Protein AF-A0AA35RQB8-F1 (afdb_monomer_lite)

pLDDT: mean 87.05, std 15.01, range [32.94, 98.0]

Foldseek 3Di:
DDDPPPPPDDPVLVVLQVVVVVVVVVCPVPAPQKDWPDDPPPDGSFKTKMFHAPDAQVVVQVVCVVVVHDWDAEPPPPPPDQFFHPVRVVVVDDRRRRRRMIMGGDD

Secondary structure (DSSP, 8-state):
----------HHHHHHHHHHHHHHHHHHHHSTTEEE-S-SSSS-TTEEEEEETTS-HHHHHHHHHTTT---EESSS--TT-----HHHHHTT--HHHHHTEEEEE--

Radius of gyration: 14.56 Å; chains: 1; bounding box: 28×34×42 Å

InterPro domains:
  IPR000192 Aminotransferase class V domain [PF00266] (24-102)
  IPR015422 Pyridoxal phosphate-dependent transferase, small domain [G3DSA:3.90.1150.10] (12-107)
  IPR015424 Pyridoxal phosphate-dependent transferase [SSF53383] (14-107)

Organism: Geodia barretti (NCBI:txid519541)

Sequence (1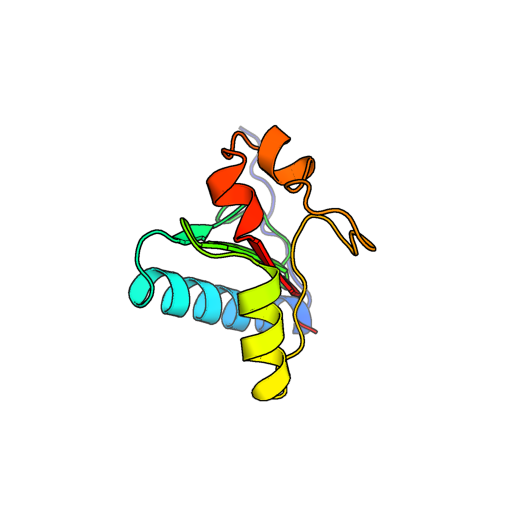07 aa):
MEIVPPLRWTPVGAQCVGLRDRIVDEITRRIPDCVLNGHPSERLPNNLNISFAGVDGESILLGLDLQGIAASSGSACSSGSLEPSHVLLALGQTADVARGSLRITLG

Structure (mmCIF, N/CA/C/O backbone):
data_AF-A0AA35RQB8-F1
#
_entry.id   AF-A0AA35RQB8-F1
#
loop_
_atom_site.group_PDB
_atom_site.id
_atom_site.type_symbol
_atom_site.label_atom_id
_atom_site.label_alt_id
_atom_site.label_comp_id
_atom_site.label_asym_id
_atom_site.label_entity_id
_atom_site.label_seq_id
_atom_site.pdbx_PDB_ins_code
_atom_site.Cartn_x
_atom_site.Cartn_y
_atom_site.Cartn_z
_atom_site.occupancy
_atom_site.B_iso_or_equiv
_atom_site.auth_seq_id
_atom_site.auth_comp_id
_atom_site.auth_asym_id
_atom_site.auth_atom_id
_atom_site.pdbx_PDB_model_num
ATOM 1 N N . MET A 1 1 ? 0.219 21.224 -23.422 1.00 39.69 1 MET A N 1
ATOM 2 C CA . MET A 1 1 ? -0.248 19.825 -23.373 1.00 39.69 1 MET A CA 1
ATOM 3 C C . MET A 1 1 ? 0.924 18.964 -23.810 1.00 39.69 1 MET A C 1
ATOM 5 O O . MET A 1 1 ? 0.976 18.516 -24.945 1.00 39.69 1 MET A O 1
ATOM 9 N N . GLU A 1 2 ? 1.950 18.891 -22.960 1.00 32.94 2 GLU A N 1
ATOM 10 C CA . GLU A 1 2 ? 3.133 18.080 -23.242 1.00 32.94 2 GLU A CA 1
ATOM 11 C C . GLU A 1 2 ? 2.774 16.623 -22.987 1.00 32.94 2 GLU A C 1
ATOM 13 O O . GLU A 1 2 ? 2.332 16.246 -21.904 1.00 32.94 2 GLU A O 1
ATOM 18 N N . ILE A 1 3 ? 2.908 15.829 -24.040 1.00 41.62 3 ILE A N 1
ATOM 19 C CA . ILE A 1 3 ? 2.807 14.382 -23.998 1.00 41.62 3 ILE A CA 1
ATOM 20 C C . ILE A 1 3 ? 4.007 13.913 -23.177 1.00 41.62 3 ILE A C 1
ATOM 22 O O . ILE A 1 3 ? 5.135 13.940 -23.666 1.00 41.62 3 ILE A O 1
ATOM 26 N N . VAL A 1 4 ? 3.775 13.514 -21.926 1.00 49.34 4 VAL A N 1
ATOM 27 C CA . VAL A 1 4 ? 4.772 12.773 -21.151 1.00 49.34 4 VAL A CA 1
ATOM 28 C C . VAL A 1 4 ? 5.118 11.529 -21.982 1.00 49.34 4 VAL A C 1
ATOM 30 O O . VAL A 1 4 ? 4.212 10.753 -22.306 1.00 49.34 4 VAL A O 1
ATOM 33 N N . PRO A 1 5 ? 6.378 11.342 -22.415 1.00 52.84 5 PRO A N 1
ATOM 34 C CA . PRO A 1 5 ? 6.747 10.170 -23.198 1.00 52.84 5 PRO A CA 1
ATOM 35 C C . PRO A 1 5 ? 6.441 8.912 -22.373 1.00 52.84 5 PRO A C 1
ATOM 37 O O . PRO A 1 5 ? 6.608 8.947 -21.151 1.00 52.84 5 PRO A O 1
ATOM 40 N N . PRO A 1 6 ? 5.999 7.795 -22.987 1.00 60.03 6 PRO A N 1
ATOM 41 C CA . PRO A 1 6 ? 5.744 6.578 -22.233 1.00 60.03 6 PRO A CA 1
ATOM 42 C C . PRO A 1 6 ? 7.040 6.185 -21.527 1.00 60.03 6 PRO A C 1
ATOM 44 O O . PRO A 1 6 ? 8.043 5.891 -22.183 1.00 60.03 6 PRO A O 1
ATOM 47 N N . LEU A 1 7 ? 7.028 6.239 -20.193 1.00 62.09 7 LEU A N 1
ATOM 48 C CA . LEU A 1 7 ? 8.137 5.812 -19.350 1.00 62.09 7 LEU A CA 1
ATOM 49 C C . LEU A 1 7 ? 8.465 4.365 -19.731 1.00 62.09 7 LEU A C 1
ATOM 51 O O . LEU A 1 7 ? 7.732 3.435 -19.392 1.00 62.09 7 LEU A O 1
ATOM 55 N N . ARG A 1 8 ? 9.536 4.169 -20.509 1.00 74.56 8 ARG A N 1
ATOM 56 C CA . ARG A 1 8 ? 10.018 2.836 -20.868 1.00 74.56 8 ARG A CA 1
ATOM 57 C C . ARG A 1 8 ? 10.695 2.252 -19.641 1.00 74.56 8 ARG A C 1
ATOM 59 O O . ARG A 1 8 ? 11.870 2.502 -19.387 1.00 74.56 8 ARG A O 1
ATOM 66 N N . TRP A 1 9 ? 9.930 1.494 -18.870 1.00 80.50 9 TRP A N 1
ATOM 67 C CA . TRP A 1 9 ? 10.462 0.738 -17.750 1.00 80.50 9 TRP A CA 1
ATOM 68 C C . TRP A 1 9 ? 11.439 -0.337 -18.231 1.00 80.50 9 TRP A C 1
ATOM 70 O O . TRP A 1 9 ? 11.294 -0.897 -19.319 1.00 80.50 9 TRP A O 1
ATOM 80 N N . THR A 1 10 ? 12.425 -0.651 -17.391 1.00 88.62 10 THR A N 1
ATOM 81 C CA . THR A 1 10 ? 13.239 -1.861 -17.560 1.00 88.62 10 THR A CA 1
ATOM 82 C C . THR A 1 10 ? 12.337 -3.104 -17.508 1.00 88.62 10 THR A C 1
ATOM 84 O O . THR A 1 10 ? 11.218 -3.017 -16.994 1.00 88.62 10 THR A O 1
ATOM 87 N N . PRO A 1 11 ? 12.792 -4.284 -17.974 1.00 87.94 11 PRO A N 1
ATOM 88 C CA . PRO A 1 11 ? 12.000 -5.513 -17.881 1.00 87.94 11 PRO A CA 1
ATOM 89 C C . PRO A 1 11 ? 11.482 -5.801 -16.462 1.00 87.94 11 PRO A C 1
ATOM 91 O O . PRO A 1 11 ? 10.316 -6.145 -16.289 1.00 87.94 11 PRO A O 1
ATOM 94 N N . VAL A 1 12 ? 12.315 -5.563 -15.441 1.00 90.06 12 VAL A N 1
ATOM 95 C CA . VAL A 1 12 ? 11.934 -5.690 -14.023 1.00 90.06 12 VAL A CA 1
ATOM 96 C C . VAL A 1 12 ? 10.846 -4.682 -13.645 1.00 90.06 12 VAL A C 1
ATOM 98 O O . VAL A 1 12 ? 9.875 -5.041 -12.983 1.00 90.06 12 VAL A O 1
ATOM 101 N N . GLY A 1 13 ? 10.958 -3.432 -14.103 1.00 91.88 13 GLY A N 1
ATOM 102 C CA . GLY A 1 13 ? 9.920 -2.427 -13.887 1.00 91.88 13 GLY A CA 1
ATOM 103 C C . GLY A 1 13 ? 8.596 -2.818 -14.549 1.00 91.88 13 GLY A C 1
ATOM 104 O O . GLY A 1 13 ? 7.559 -2.772 -13.900 1.00 91.88 13 GLY A O 1
ATOM 105 N N . ALA A 1 14 ? 8.616 -3.292 -15.796 1.00 90.88 14 ALA A N 1
ATOM 106 C CA . ALA A 1 14 ? 7.411 -3.760 -16.484 1.00 90.88 14 ALA A CA 1
ATOM 107 C C . ALA A 1 14 ? 6.749 -4.953 -15.764 1.00 90.88 14 ALA A C 1
ATOM 109 O O . ALA A 1 14 ? 5.526 -4.994 -15.634 1.00 90.88 14 ALA A O 1
ATOM 110 N N . GLN A 1 15 ? 7.545 -5.887 -15.233 1.00 93.81 15 GLN A N 1
ATOM 111 C CA . GLN A 1 15 ? 7.038 -6.976 -14.395 1.00 93.81 15 GLN A CA 1
ATOM 112 C C . GLN A 1 15 ? 6.397 -6.450 -13.102 1.00 93.81 15 GLN A C 1
ATOM 114 O O . GLN A 1 15 ? 5.310 -6.895 -12.730 1.00 93.81 15 GLN A O 1
ATOM 119 N N . CYS A 1 16 ? 7.039 -5.485 -12.437 1.00 96.19 16 CYS A N 1
ATOM 120 C CA . CYS A 1 16 ? 6.500 -4.858 -11.233 1.00 96.19 16 CYS A CA 1
ATOM 121 C C . CYS A 1 16 ? 5.169 -4.153 -11.501 1.00 96.19 16 CYS A C 1
ATOM 123 O O . CYS A 1 16 ? 4.269 -4.304 -10.685 1.00 96.19 16 CYS A O 1
ATOM 125 N N . VAL A 1 17 ? 5.006 -3.471 -12.646 1.00 95.25 17 VAL A N 1
ATOM 126 C CA . VAL A 1 17 ? 3.722 -2.859 -13.045 1.00 95.25 17 VAL A CA 1
ATOM 127 C C . VAL A 1 17 ? 2.607 -3.903 -13.034 1.00 95.25 17 VAL A C 1
ATOM 129 O O . VAL A 1 17 ? 1.602 -3.707 -12.359 1.00 95.25 17 VAL A O 1
ATOM 132 N N . GLY A 1 18 ? 2.799 -5.038 -13.716 1.00 94.88 18 GLY A N 1
ATOM 133 C CA . GLY A 1 18 ? 1.769 -6.079 -13.796 1.00 94.88 18 GLY A CA 1
ATOM 134 C C . GLY A 1 18 ? 1.405 -6.682 -12.434 1.00 94.88 18 GLY A C 1
ATOM 135 O O . GLY A 1 18 ? 0.231 -6.924 -12.154 1.00 94.88 18 GLY A O 1
ATOM 136 N N . LEU A 1 19 ? 2.396 -6.897 -11.563 1.00 96.69 19 LEU A N 1
ATOM 137 C CA . LEU A 1 19 ? 2.166 -7.393 -10.202 1.00 96.69 19 LEU A CA 1
ATOM 138 C C . LEU A 1 19 ? 1.475 -6.348 -9.318 1.00 96.69 19 LEU A C 1
ATOM 140 O O . LEU A 1 19 ? 0.502 -6.673 -8.640 1.00 96.69 19 LEU A O 1
ATOM 144 N N . ARG A 1 20 ? 1.950 -5.100 -9.347 1.00 96.69 20 ARG A N 1
ATOM 145 C CA . ARG A 1 20 ? 1.383 -3.966 -8.609 1.00 96.69 20 ARG A CA 1
ATOM 146 C C . ARG A 1 20 ? -0.080 -3.772 -8.978 1.00 96.69 20 ARG A C 1
ATOM 148 O O . ARG A 1 20 ? -0.917 -3.706 -8.083 1.00 96.69 20 ARG A O 1
ATOM 155 N N . ASP A 1 21 ? -0.375 -3.704 -10.271 1.00 96.19 21 ASP A N 1
ATOM 156 C CA . ASP A 1 21 ? -1.725 -3.447 -10.767 1.00 96.19 21 ASP A CA 1
ATOM 157 C C . ASP A 1 21 ? -2.657 -4.579 -10.351 1.00 96.19 21 ASP A C 1
ATOM 159 O O . ASP A 1 21 ? -3.712 -4.309 -9.793 1.00 96.19 21 ASP A O 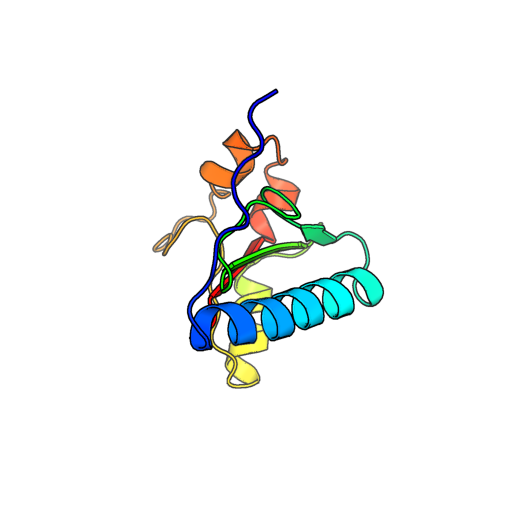1
ATOM 163 N N . ARG A 1 22 ? -2.217 -5.840 -10.471 1.00 97.31 22 ARG A N 1
ATOM 164 C CA . ARG A 1 22 ? -2.979 -6.996 -9.980 1.00 97.31 22 ARG A CA 1
ATOM 165 C C . ARG A 1 22 ? -3.275 -6.917 -8.479 1.00 97.31 22 ARG A C 1
ATOM 167 O O . ARG A 1 22 ? -4.380 -7.261 -8.072 1.00 97.31 22 ARG A O 1
ATOM 174 N N . ILE A 1 23 ? -2.314 -6.503 -7.652 1.00 96.94 23 ILE A N 1
ATOM 175 C CA . ILE A 1 23 ? -2.512 -6.372 -6.199 1.00 96.94 23 ILE A CA 1
ATOM 176 C C . ILE A 1 23 ? -3.538 -5.276 -5.894 1.00 96.94 23 ILE A C 1
ATOM 178 O O . ILE A 1 23 ? -4.480 -5.516 -5.141 1.00 96.94 23 ILE A O 1
ATOM 182 N N . VAL A 1 24 ? -3.377 -4.093 -6.493 1.00 96.62 24 VAL A N 1
ATOM 183 C CA . VAL A 1 24 ? -4.292 -2.951 -6.318 1.00 96.62 24 VAL A CA 1
ATOM 184 C C . VAL A 1 24 ? -5.714 -3.337 -6.715 1.00 96.62 24 VAL A C 1
ATOM 186 O O . VAL A 1 24 ? -6.664 -3.104 -5.968 1.00 96.62 24 VAL A O 1
ATOM 189 N N . ASP A 1 25 ? -5.847 -3.974 -7.868 1.00 96.75 25 ASP A N 1
ATOM 190 C CA . ASP A 1 25 ? -7.100 -4.456 -8.421 1.00 96.75 25 ASP A CA 1
ATOM 191 C C . ASP A 1 25 ? -7.810 -5.460 -7.503 1.00 96.75 25 ASP A C 1
ATOM 193 O O . ASP A 1 25 ? -9.003 -5.336 -7.240 1.00 96.75 25 ASP A O 1
ATOM 197 N N . GLU A 1 26 ? -7.098 -6.468 -6.997 1.00 98.00 26 GLU A N 1
ATOM 198 C CA . GLU A 1 26 ? -7.699 -7.467 -6.108 1.00 98.00 26 GLU A CA 1
ATOM 199 C C . GLU A 1 26 ? -8.093 -6.873 -4.754 1.00 98.00 26 GLU A C 1
ATOM 201 O O . GLU A 1 26 ? -9.145 -7.228 -4.224 1.00 98.00 26 GLU A O 1
ATOM 206 N N . ILE A 1 27 ? -7.291 -5.954 -4.210 1.00 96.69 27 ILE A N 1
ATOM 207 C CA . ILE A 1 27 ? -7.613 -5.252 -2.962 1.00 96.69 27 ILE A CA 1
ATOM 208 C C . ILE A 1 27 ? -8.877 -4.412 -3.146 1.00 96.69 27 ILE A C 1
ATOM 210 O O . ILE A 1 27 ? -9.842 -4.599 -2.411 1.00 96.69 27 ILE A O 1
ATOM 214 N N . THR A 1 28 ? -8.901 -3.545 -4.159 1.00 95.12 28 THR A N 1
ATOM 215 C CA . THR A 1 28 ? -10.025 -2.627 -4.413 1.00 95.12 28 THR A CA 1
ATOM 216 C C . THR A 1 28 ? -11.317 -3.342 -4.790 1.00 95.12 28 THR A C 1
ATOM 218 O O . THR A 1 28 ? -12.400 -2.847 -4.487 1.00 95.12 28 THR A O 1
ATOM 221 N N . ARG A 1 29 ? -11.232 -4.530 -5.399 1.00 97.12 29 ARG A N 1
ATOM 222 C CA . ARG A 1 29 ? -12.408 -5.366 -5.682 1.00 97.12 29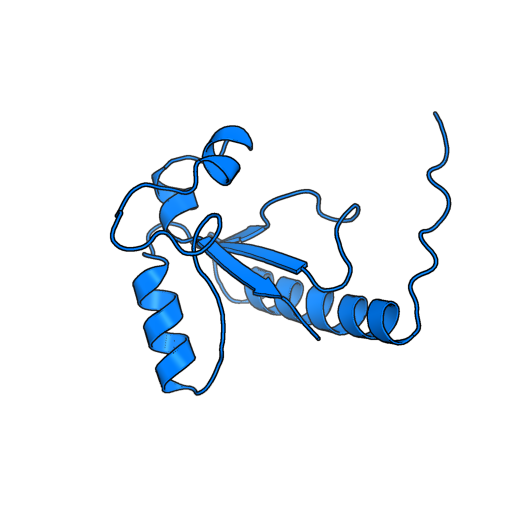 ARG A CA 1
ATOM 223 C C . ARG A 1 29 ? -12.964 -6.086 -4.456 1.00 97.12 29 ARG A C 1
ATOM 225 O O . ARG A 1 29 ? -14.165 -6.337 -4.413 1.00 97.12 29 ARG A O 1
ATOM 232 N N . ARG A 1 30 ? -12.113 -6.501 -3.513 1.00 97.50 30 ARG A N 1
ATOM 233 C CA . ARG A 1 30 ? -12.507 -7.402 -2.412 1.00 97.50 30 ARG A CA 1
ATOM 234 C C . ARG A 1 30 ? -12.704 -6.699 -1.077 1.00 97.50 30 ARG A C 1
ATOM 236 O O . ARG A 1 30 ? -13.429 -7.225 -0.237 1.00 97.50 30 ARG A O 1
ATOM 243 N N . ILE A 1 31 ? -12.038 -5.570 -0.864 1.00 96.06 31 ILE A N 1
ATOM 244 C CA . ILE A 1 31 ? -12.023 -4.863 0.414 1.00 96.06 31 ILE A CA 1
ATOM 245 C C . ILE A 1 31 ? -12.763 -3.533 0.231 1.00 96.06 31 ILE A C 1
ATOM 247 O O . ILE A 1 31 ? -12.294 -2.687 -0.536 1.00 96.06 31 ILE A O 1
ATOM 251 N N . PRO A 1 32 ? -13.922 -3.342 0.890 1.00 94.00 32 PRO A N 1
ATOM 252 C CA . PRO A 1 32 ? -14.650 -2.082 0.825 1.00 94.00 32 PRO A CA 1
ATOM 253 C C . PRO A 1 32 ? -13.851 -0.955 1.488 1.00 94.00 32 PRO A C 1
ATOM 255 O O . PRO A 1 32 ? -12.942 -1.203 2.279 1.00 94.00 32 PRO A O 1
ATOM 258 N N . ASP A 1 33 ? -14.208 0.285 1.157 1.00 93.56 33 ASP A N 1
ATOM 259 C CA . ASP A 1 33 ? -13.699 1.494 1.817 1.00 93.56 33 ASP A CA 1
ATOM 260 C C . ASP A 1 33 ? -12.164 1.611 1.843 1.00 93.56 33 ASP A C 1
ATOM 262 O O . ASP A 1 33 ? -11.561 2.149 2.777 1.00 93.56 33 ASP A O 1
ATOM 266 N N . CYS A 1 34 ? -11.520 1.119 0.780 1.00 95.12 34 CYS A N 1
ATOM 267 C CA . CYS A 1 34 ? -10.099 1.314 0.546 1.00 95.12 34 CYS A CA 1
ATOM 268 C C . CYS A 1 34 ? -9.842 2.429 -0.476 1.00 95.12 34 CYS A C 1
ATOM 270 O O . CYS A 1 34 ? -10.587 2.620 -1.439 1.00 95.12 34 CYS A O 1
ATOM 272 N N . VAL A 1 35 ? -8.761 3.179 -0.267 1.00 94.50 35 VAL A N 1
ATOM 273 C CA . VAL A 1 35 ? -8.377 4.318 -1.102 1.00 94.50 35 VAL A CA 1
ATOM 274 C C . VAL A 1 35 ? -6.949 4.145 -1.576 1.00 94.50 35 VAL A C 1
ATOM 276 O O . VAL A 1 35 ? -6.015 4.044 -0.784 1.00 94.50 35 VAL A O 1
ATOM 279 N N . LEU A 1 36 ? -6.768 4.145 -2.891 1.00 95.88 36 LEU A N 1
ATOM 280 C CA . LEU A 1 36 ? -5.451 4.159 -3.502 1.00 95.88 36 LEU A CA 1
ATOM 281 C C . LEU A 1 36 ? -4.813 5.546 -3.337 1.00 95.88 36 LEU A C 1
ATOM 283 O O . LEU A 1 36 ? -5.308 6.532 -3.877 1.00 95.88 36 LEU A O 1
ATOM 287 N N . ASN A 1 37 ? -3.693 5.618 -2.622 1.00 95.19 37 ASN A N 1
ATOM 288 C CA . ASN A 1 37 ? -2.979 6.861 -2.350 1.00 95.19 37 ASN A CA 1
ATOM 289 C C . ASN A 1 37 ? -2.031 7.235 -3.502 1.00 95.19 37 ASN A C 1
ATOM 291 O O . ASN A 1 37 ? -1.278 6.401 -4.014 1.00 95.19 37 ASN A O 1
ATOM 295 N N . GLY A 1 38 ? -2.015 8.517 -3.874 1.00 92.81 38 GLY A N 1
ATOM 296 C CA . GLY A 1 38 ? -1.211 9.045 -4.981 1.00 92.81 38 GLY A CA 1
ATOM 297 C C . GLY A 1 38 ? -1.852 8.836 -6.358 1.00 92.81 38 GLY A C 1
ATOM 298 O O . GLY A 1 38 ? -2.982 8.369 -6.475 1.00 92.81 38 GLY A O 1
ATOM 299 N N . HIS A 1 39 ? -1.128 9.195 -7.418 1.00 93.88 39 HIS A N 1
ATOM 300 C CA . HIS A 1 39 ? -1.681 9.193 -8.772 1.00 93.88 39 HIS A CA 1
ATOM 301 C C . HIS A 1 39 ? -1.951 7.762 -9.287 1.00 93.88 39 HIS A C 1
ATOM 303 O O . HIS A 1 39 ? -1.089 6.896 -9.112 1.00 93.88 39 HIS A O 1
ATOM 309 N N . PRO A 1 40 ? -3.093 7.487 -9.952 1.00 89.44 40 PRO A N 1
ATOM 310 C CA . PRO A 1 40 ? -3.448 6.138 -10.404 1.00 89.44 40 PRO A CA 1
ATOM 311 C C . PRO A 1 40 ? -2.498 5.571 -11.472 1.00 89.44 40 PRO A C 1
ATOM 313 O O . PRO A 1 40 ? -2.153 4.394 -11.407 1.00 89.44 40 PRO A O 1
ATOM 316 N N . SER A 1 41 ? -2.046 6.396 -12.425 1.00 87.62 41 SER A N 1
ATOM 317 C CA . SER A 1 41 ? -1.149 5.985 -13.525 1.00 87.62 41 SER A CA 1
ATOM 318 C C . SER A 1 41 ? 0.297 6.497 -13.400 1.00 87.62 41 SER A C 1
ATOM 320 O O . SER A 1 41 ? 1.237 5.721 -13.553 1.00 87.62 41 SER A O 1
ATOM 322 N N . GLU A 1 42 ? 0.497 7.784 -13.104 1.00 91.62 42 GLU A N 1
ATOM 323 C CA . GLU A 1 42 ? 1.808 8.421 -12.891 1.00 91.62 42 GLU A CA 1
ATOM 324 C C . GLU A 1 42 ? 2.448 8.053 -11.544 1.00 91.62 42 GLU A C 1
ATOM 326 O O . GLU A 1 42 ? 2.509 8.839 -10.598 1.00 91.62 42 GLU A O 1
ATOM 331 N N . ARG A 1 43 ? 2.933 6.817 -11.443 1.00 91.81 43 ARG A N 1
ATOM 332 C CA . ARG A 1 43 ? 3.589 6.293 -10.240 1.00 91.81 43 ARG A CA 1
ATOM 333 C C . ARG A 1 43 ? 4.703 5.316 -10.563 1.00 91.81 43 ARG A C 1
ATOM 335 O O . ARG A 1 43 ? 4.763 4.750 -11.656 1.00 91.81 43 ARG A O 1
ATOM 342 N N . LEU A 1 44 ? 5.557 5.078 -9.571 1.00 94.31 44 LEU A N 1
ATOM 343 C CA . LEU A 1 44 ? 6.630 4.102 -9.692 1.00 94.31 44 LEU A CA 1
ATOM 344 C C . LEU A 1 44 ? 6.068 2.691 -9.957 1.00 94.31 44 LEU A C 1
ATOM 346 O O . LEU A 1 44 ? 5.030 2.322 -9.394 1.00 94.31 44 LEU A O 1
ATOM 350 N N . PRO A 1 45 ? 6.746 1.875 -10.783 1.00 94.94 45 PRO A N 1
ATOM 351 C CA . PRO A 1 45 ? 6.278 0.551 -11.197 1.00 94.94 45 PRO A CA 1
ATOM 352 C C . PRO A 1 45 ? 5.984 -0.391 -10.050 1.00 94.94 45 PRO A C 1
ATOM 354 O O . PRO A 1 45 ? 5.098 -1.228 -10.130 1.00 94.94 45 PRO A O 1
ATOM 357 N N . ASN A 1 46 ? 6.778 -0.263 -9.000 1.00 95.44 46 ASN A N 1
ATOM 358 C CA . ASN A 1 46 ? 6.815 -1.184 -7.891 1.00 95.44 46 ASN A CA 1
ATOM 359 C C . ASN A 1 46 ? 6.110 -0.660 -6.648 1.00 95.44 46 ASN A C 1
ATOM 361 O O . ASN A 1 46 ? 6.059 -1.371 -5.653 1.00 95.44 46 ASN A O 1
ATOM 365 N N . ASN A 1 47 ? 5.598 0.568 -6.675 1.00 95.50 47 ASN A N 1
ATOM 366 C CA . ASN A 1 47 ? 4.998 1.184 -5.508 1.00 95.50 47 ASN A CA 1
ATOM 367 C C . ASN A 1 47 ? 3.475 1.093 -5.569 1.00 95.50 47 ASN A C 1
ATOM 369 O O . ASN A 1 47 ? 2.860 1.561 -6.528 1.00 95.50 47 ASN A O 1
ATOM 373 N N . LEU A 1 48 ? 2.875 0.571 -4.504 1.00 95.38 48 LEU A N 1
ATOM 374 C CA . LEU A 1 48 ? 1.480 0.830 -4.179 1.00 95.38 48 LEU A CA 1
ATOM 375 C C . LEU A 1 48 ? 1.354 1.291 -2.725 1.00 95.38 48 LEU A C 1
ATOM 377 O O . LEU A 1 48 ? 2.071 0.831 -1.835 1.00 95.38 48 LEU A O 1
ATOM 381 N N . ASN A 1 49 ? 0.434 2.219 -2.496 1.00 96.19 49 ASN A N 1
ATOM 382 C CA . ASN A 1 49 ? 0.075 2.715 -1.177 1.00 96.19 49 ASN A CA 1
ATOM 383 C C . ASN A 1 49 ? -1.451 2.788 -1.119 1.00 96.19 49 ASN A C 1
ATOM 385 O O . ASN A 1 49 ? -2.052 3.463 -1.952 1.00 96.19 49 ASN A O 1
ATOM 389 N N . ILE A 1 50 ? -2.072 2.064 -0.195 1.00 96.19 50 ILE A N 1
ATOM 390 C CA . ILE A 1 50 ? -3.525 1.970 -0.049 1.00 96.19 50 ILE A CA 1
ATOM 391 C C . ILE A 1 50 ? -3.882 2.253 1.403 1.00 96.19 50 ILE A C 1
ATOM 393 O O . ILE A 1 50 ? -3.251 1.722 2.308 1.00 96.19 50 ILE A O 1
ATOM 397 N N . SER A 1 51 ? -4.897 3.076 1.617 1.00 95.44 51 SER A N 1
ATOM 398 C CA . SER A 1 51 ? -5.505 3.308 2.921 1.00 95.44 51 SER A CA 1
ATOM 399 C C . SER A 1 51 ? -6.775 2.485 3.083 1.00 95.44 51 SER A C 1
ATOM 401 O O . SER A 1 51 ? -7.561 2.401 2.145 1.00 95.44 51 SER A O 1
ATOM 403 N N . PHE A 1 52 ? -6.996 1.933 4.270 1.00 94.81 52 PHE A N 1
ATOM 404 C CA . PHE A 1 52 ? -8.206 1.209 4.652 1.00 94.81 52 PHE A CA 1
ATOM 405 C C . PHE A 1 52 ? -8.931 2.000 5.742 1.00 94.81 52 PHE A C 1
ATOM 407 O O . PHE A 1 52 ? -8.379 2.207 6.822 1.00 94.81 52 PHE A O 1
ATOM 414 N N . ALA A 1 53 ? -10.137 2.489 5.454 1.00 92.75 53 ALA A N 1
ATOM 415 C CA . ALA A 1 53 ? -10.891 3.292 6.413 1.00 92.75 53 ALA A CA 1
ATOM 416 C C . ALA A 1 53 ? -11.299 2.463 7.644 1.00 92.75 53 ALA A C 1
ATOM 418 O O . ALA A 1 53 ? -11.666 1.295 7.524 1.00 92.75 53 ALA A O 1
ATOM 419 N N . GLY A 1 54 ? -11.237 3.068 8.834 1.00 90.62 54 GLY A N 1
ATOM 420 C CA . GLY A 1 54 ? -11.632 2.417 10.089 1.00 90.62 54 GLY A CA 1
ATOM 421 C C . GLY A 1 54 ? -10.709 1.290 10.571 1.00 90.62 54 GLY A C 1
ATOM 422 O O . GLY A 1 54 ? -11.048 0.607 11.537 1.00 90.62 54 GLY A O 1
ATOM 423 N N . VAL A 1 55 ? -9.554 1.087 9.930 1.00 88.81 55 VAL A N 1
ATOM 424 C CA . VAL A 1 55 ? -8.561 0.079 10.322 1.00 88.81 55 VAL A CA 1
ATOM 425 C C . VAL A 1 55 ? -7.245 0.767 10.654 1.00 88.81 55 VAL A C 1
ATOM 427 O O . VAL A 1 55 ? -6.852 1.729 10.002 1.00 88.81 55 VAL A O 1
ATOM 430 N N . ASP A 1 56 ? -6.548 0.264 11.667 1.00 89.44 56 ASP A N 1
ATOM 431 C CA . ASP A 1 56 ? -5.216 0.740 12.010 1.00 89.44 56 ASP A CA 1
ATOM 432 C C . ASP A 1 56 ? -4.126 0.027 11.188 1.00 89.44 56 ASP A C 1
ATOM 434 O O . ASP A 1 56 ? -4.132 -1.200 11.036 1.00 89.44 56 ASP A O 1
ATOM 438 N N . GLY A 1 57 ? -3.175 0.795 10.652 1.00 90.00 57 GLY A N 1
ATOM 439 C CA . GLY A 1 57 ? -2.125 0.277 9.780 1.00 90.00 57 GLY A CA 1
ATOM 440 C C . GLY A 1 57 ? -1.185 -0.712 10.476 1.00 90.00 57 GLY A C 1
ATOM 441 O O . GLY A 1 57 ? -0.740 -1.666 9.837 1.00 90.00 57 GLY A O 1
ATOM 442 N N . GLU A 1 58 ? -0.907 -0.549 11.776 1.00 88.94 58 GLU A N 1
ATOM 443 C CA . GLU A 1 58 ? -0.066 -1.498 12.527 1.00 88.94 58 GLU A CA 1
ATOM 444 C C . GLU A 1 58 ? -0.752 -2.860 12.668 1.00 88.94 58 GLU A C 1
ATOM 446 O O . GLU A 1 58 ? -0.106 -3.900 12.529 1.00 88.94 58 GLU A O 1
ATOM 451 N N . SER A 1 59 ? -2.075 -2.865 12.851 1.00 91.25 59 SER A N 1
ATOM 452 C CA . SER A 1 59 ? -2.871 -4.099 12.899 1.00 91.25 59 SER A CA 1
ATOM 453 C C . SER A 1 59 ? -2.805 -4.875 11.579 1.00 91.25 59 SER A C 1
ATOM 455 O O . SER A 1 59 ? -2.686 -6.103 11.579 1.00 91.25 59 SER A O 1
ATOM 457 N N . ILE A 1 60 ? -2.827 -4.167 10.445 1.00 93.12 60 ILE A N 1
ATOM 458 C CA . ILE A 1 60 ? -2.663 -4.773 9.116 1.00 93.12 60 ILE A CA 1
ATOM 459 C C . ILE A 1 60 ? -1.260 -5.367 8.974 1.00 93.12 60 ILE A C 1
ATOM 461 O O . ILE A 1 60 ? -1.123 -6.510 8.539 1.00 93.12 60 ILE A O 1
ATOM 465 N N . LEU A 1 61 ? -0.221 -4.618 9.357 1.00 92.94 61 LEU A N 1
ATOM 466 C CA . LEU A 1 61 ? 1.162 -5.094 9.287 1.00 92.94 61 LEU A CA 1
ATOM 467 C C . LEU A 1 61 ? 1.392 -6.343 10.130 1.00 92.94 61 LEU A C 1
ATOM 469 O O . LEU A 1 61 ? 1.999 -7.287 9.637 1.00 92.94 61 LEU A O 1
ATOM 473 N N . LEU A 1 62 ? 0.877 -6.375 11.359 1.00 93.50 62 LEU A N 1
ATOM 474 C CA . LEU A 1 62 ? 0.972 -7.550 12.220 1.00 93.50 62 LEU A CA 1
ATOM 475 C C . LEU A 1 62 ? 0.289 -8.764 11.577 1.00 93.50 62 LEU A C 1
ATOM 477 O O . LEU A 1 62 ? 0.849 -9.857 11.563 1.00 93.50 62 LEU A O 1
ATOM 481 N N . GLY A 1 63 ? -0.903 -8.578 11.002 1.00 95.81 63 GLY A N 1
ATOM 482 C CA . GLY A 1 63 ? -1.610 -9.643 10.291 1.00 95.81 63 GLY A CA 1
ATOM 483 C C . GLY A 1 63 ? -0.825 -10.186 9.094 1.00 95.81 63 GLY A C 1
ATOM 484 O O . GLY A 1 63 ? -0.785 -11.397 8.886 1.00 95.81 63 GLY A O 1
ATOM 485 N N . LEU A 1 64 ? -0.173 -9.306 8.331 1.00 95.69 64 LEU A N 1
ATOM 486 C CA . LEU A 1 64 ? 0.681 -9.681 7.201 1.00 95.69 64 LEU A CA 1
ATOM 487 C C . LEU A 1 64 ? 1.961 -10.397 7.654 1.00 95.69 64 LEU A C 1
ATOM 489 O O . LEU A 1 64 ? 2.320 -11.414 7.062 1.00 95.69 64 LEU A O 1
ATOM 493 N N . ASP A 1 65 ? 2.602 -9.925 8.721 1.00 95.69 65 ASP A N 1
ATOM 494 C CA . ASP A 1 65 ? 3.810 -10.529 9.292 1.00 95.69 65 ASP A CA 1
ATOM 495 C C . ASP A 1 65 ? 3.554 -11.961 9.781 1.00 95.69 65 ASP A C 1
ATOM 497 O O . ASP A 1 65 ? 4.312 -12.877 9.464 1.00 95.69 65 ASP A O 1
ATOM 501 N N . LEU A 1 66 ? 2.405 -12.203 10.422 1.00 97.56 66 LEU A N 1
ATOM 502 C CA . LEU A 1 66 ? 1.964 -13.552 10.800 1.00 97.56 66 LEU A CA 1
ATOM 503 C C . LEU A 1 66 ? 1.773 -14.491 9.596 1.00 97.56 66 LEU A C 1
ATOM 505 O O . LEU A 1 66 ? 1.799 -15.709 9.761 1.00 97.56 66 LEU A O 1
ATOM 509 N N . GLN A 1 67 ? 1.567 -13.944 8.396 1.00 97.69 67 GLN A N 1
ATOM 510 C CA . GLN A 1 67 ? 1.507 -14.695 7.136 1.00 97.69 67 GLN A CA 1
ATOM 511 C C . GLN A 1 67 ? 2.848 -14.706 6.379 1.00 97.69 67 GLN A C 1
ATOM 513 O O . GLN A 1 67 ? 2.915 -15.213 5.259 1.00 97.69 67 GLN A O 1
ATOM 518 N N . GLY A 1 68 ? 3.918 -14.159 6.962 1.00 96.56 68 GLY A N 1
ATOM 519 C 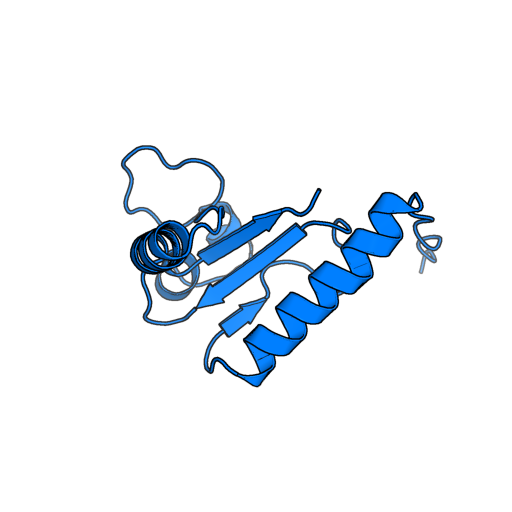CA . GLY A 1 68 ? 5.241 -14.065 6.345 1.00 96.56 68 GLY A CA 1
ATOM 520 C C . GLY A 1 68 ? 5.336 -13.023 5.226 1.00 96.56 68 GLY A C 1
ATOM 521 O O . GLY A 1 68 ? 6.184 -13.153 4.343 1.00 96.56 68 GLY A O 1
ATOM 522 N N . ILE A 1 69 ? 4.461 -12.012 5.222 1.00 95.25 69 ILE A N 1
ATOM 523 C CA . ILE A 1 69 ? 4.410 -10.962 4.200 1.00 95.25 69 ILE A CA 1
ATOM 524 C C . ILE A 1 69 ? 5.005 -9.668 4.761 1.00 95.25 69 ILE A C 1
ATOM 526 O O . ILE A 1 69 ? 4.443 -9.043 5.656 1.00 95.25 69 ILE A O 1
ATOM 530 N N . ALA A 1 70 ? 6.117 -9.222 4.176 1.00 93.69 70 ALA A N 1
ATOM 531 C CA . ALA A 1 70 ? 6.747 -7.956 4.531 1.00 93.69 70 ALA A CA 1
ATOM 532 C C . ALA A 1 70 ? 6.045 -6.763 3.856 1.00 93.69 70 ALA A C 1
ATOM 534 O O . ALA A 1 70 ? 5.851 -6.741 2.638 1.00 93.69 70 ALA A O 1
ATOM 535 N N . ALA A 1 71 ? 5.709 -5.742 4.644 1.00 93.62 71 ALA A N 1
ATOM 536 C CA . ALA A 1 71 ? 5.123 -4.488 4.177 1.00 93.62 71 ALA A CA 1
ATOM 537 C C . ALA A 1 71 ? 5.483 -3.327 5.123 1.00 93.62 71 ALA A C 1
ATOM 539 O O . ALA A 1 71 ? 6.199 -3.506 6.106 1.00 93.62 71 ALA A O 1
ATOM 540 N N . SER A 1 72 ? 5.005 -2.117 4.823 1.00 90.75 72 SER A N 1
ATOM 541 C CA . SER A 1 72 ? 5.196 -0.931 5.671 1.00 90.75 72 SER A CA 1
ATOM 542 C C . SER A 1 72 ? 3.900 -0.132 5.824 1.00 90.75 72 SER A C 1
ATOM 544 O O . SER A 1 72 ? 3.039 -0.202 4.956 1.00 90.75 72 SER A O 1
ATOM 546 N N . SER A 1 73 ? 3.764 0.633 6.905 1.00 88.06 73 SER A N 1
ATOM 547 C CA . SER A 1 73 ? 2.641 1.545 7.174 1.00 88.06 73 SER A CA 1
ATOM 548 C C . SER A 1 73 ? 3.171 2.976 7.314 1.00 88.06 73 SER A C 1
ATOM 550 O O . SER A 1 73 ? 4.342 3.181 7.660 1.00 88.06 73 SER A O 1
ATOM 552 N N . GLY A 1 74 ? 2.335 3.967 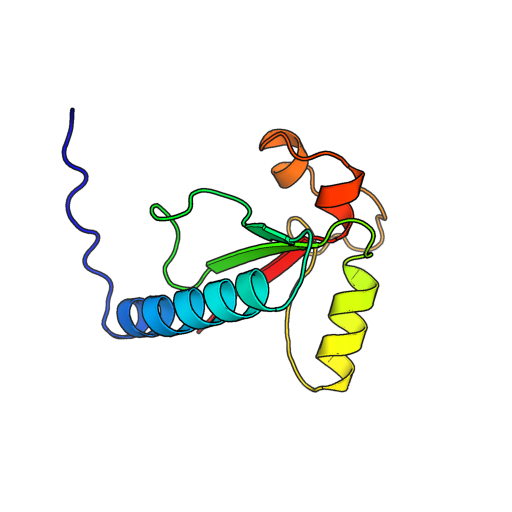7.000 1.00 77.00 74 GLY A N 1
ATOM 553 C CA . GLY A 1 74 ? 2.675 5.386 7.105 1.00 77.00 74 GLY A CA 1
ATOM 554 C C . GLY A 1 74 ? 3.696 5.890 6.071 1.00 77.00 74 GLY A C 1
ATOM 555 O O . GLY A 1 74 ? 3.932 5.289 5.021 1.00 77.00 74 GLY A O 1
ATOM 556 N N . SER A 1 75 ? 4.305 7.052 6.346 1.00 61.69 75 SER A N 1
ATOM 557 C CA . SER A 1 75 ? 5.200 7.750 5.394 1.00 61.69 75 SER A CA 1
ATOM 558 C C . SER A 1 75 ? 6.601 7.139 5.258 1.00 61.69 75 SER A C 1
ATOM 560 O O . SER A 1 75 ? 7.250 7.343 4.237 1.00 61.69 75 SER A O 1
ATOM 562 N N . ALA A 1 76 ? 7.061 6.399 6.261 1.00 51.19 76 ALA A N 1
ATOM 563 C CA . ALA A 1 76 ? 8.319 5.651 6.366 1.00 51.19 76 ALA A CA 1
ATOM 564 C C . ALA A 1 76 ? 8.606 5.556 7.864 1.00 51.19 76 ALA A C 1
ATOM 566 O O . ALA A 1 76 ? 8.582 6.595 8.516 1.00 51.19 76 ALA A O 1
ATOM 567 N N . CYS A 1 77 ? 8.845 4.345 8.380 1.00 51.78 77 CYS A N 1
ATOM 568 C CA . CYS A 1 77 ? 9.340 4.061 9.733 1.00 51.78 77 CYS A CA 1
ATOM 569 C C . CYS A 1 77 ? 9.017 5.149 10.775 1.00 51.78 77 CYS A C 1
ATOM 571 O O . CYS A 1 77 ? 9.924 5.823 11.260 1.00 51.78 77 CYS A O 1
ATOM 573 N N . SER A 1 78 ? 7.742 5.364 11.110 1.00 53.25 78 SER A N 1
ATOM 574 C CA . SER A 1 78 ? 7.394 6.199 12.261 1.00 53.25 78 SER A CA 1
ATOM 575 C C . SER A 1 78 ? 7.705 5.394 13.518 1.00 53.25 78 SER A C 1
ATOM 577 O O . SER A 1 78 ? 6.847 4.715 14.069 1.00 53.25 78 SER A O 1
ATOM 579 N N . SER A 1 79 ? 8.968 5.405 13.940 1.00 49.72 79 SER A N 1
ATOM 580 C CA . SER A 1 79 ? 9.411 4.798 15.190 1.00 49.72 79 SER A CA 1
ATOM 581 C C . SER A 1 79 ? 8.653 5.436 16.364 1.00 49.72 79 SER A C 1
ATOM 583 O O . SER A 1 79 ? 9.038 6.501 16.844 1.00 49.72 79 SER A O 1
ATOM 585 N N . GLY A 1 80 ? 7.557 4.804 16.792 1.00 52.88 80 GLY A N 1
ATOM 586 C CA . GLY A 1 80 ? 6.854 5.086 18.047 1.00 52.88 80 GLY A CA 1
ATOM 587 C C . GLY A 1 80 ? 5.839 6.234 18.050 1.00 52.88 80 GLY A C 1
ATOM 588 O O . GLY A 1 80 ? 5.460 6.669 19.134 1.00 52.88 80 GLY A O 1
ATOM 589 N N . SER A 1 81 ? 5.398 6.742 16.895 1.00 57.53 81 SER A N 1
ATOM 590 C CA . SER A 1 81 ? 4.389 7.812 16.831 1.00 57.53 81 SER A CA 1
ATOM 591 C C . SER A 1 81 ? 3.098 7.319 16.175 1.00 57.53 81 SER A C 1
ATOM 593 O O . SER A 1 81 ? 3.127 6.910 15.018 1.00 57.53 81 SER A O 1
ATOM 595 N N . LEU A 1 82 ? 1.980 7.418 16.906 1.00 64.75 82 LEU A N 1
ATOM 596 C CA . LEU A 1 82 ? 0.602 7.137 16.453 1.00 64.75 82 LEU A CA 1
ATOM 597 C C . LEU A 1 82 ? 0.049 8.209 15.489 1.00 64.75 82 LEU A C 1
ATOM 599 O O . LEU A 1 82 ? -1.142 8.220 15.160 1.00 64.75 82 LEU A O 1
ATOM 603 N N . GLU A 1 83 ? 0.890 9.157 15.075 1.00 77.44 83 GLU A N 1
ATOM 604 C CA . GLU A 1 83 ? 0.473 10.255 14.219 1.00 77.44 83 GLU A CA 1
ATOM 605 C C . GLU A 1 83 ? 0.278 9.793 12.765 1.00 77.44 83 GLU A C 1
ATOM 607 O O . GLU A 1 83 ? 1.113 9.065 12.216 1.00 77.44 83 GLU A O 1
ATOM 612 N N . PRO A 1 84 ? -0.806 10.235 12.102 1.00 85.12 84 PRO A N 1
ATOM 613 C CA . PRO A 1 84 ? -1.060 9.912 10.705 1.00 85.12 84 PRO A CA 1
ATOM 614 C C . PRO A 1 84 ? 0.065 10.419 9.795 1.00 85.12 84 PRO A C 1
ATOM 616 O O . PRO A 1 84 ? 0.740 11.413 10.073 1.00 85.12 84 PRO A O 1
ATOM 619 N N . SER A 1 85 ? 0.242 9.758 8.649 1.00 88.38 85 SER A N 1
ATOM 620 C CA . SER A 1 85 ? 1.267 10.147 7.681 1.00 88.38 85 SER A CA 1
ATOM 621 C C . SER A 1 85 ? 1.083 11.593 7.214 1.00 88.38 85 SER A C 1
ATOM 623 O O . SER A 1 85 ? 0.128 11.905 6.505 1.00 88.38 85 SER A O 1
ATOM 625 N N . HIS A 1 86 ? 2.055 12.456 7.522 1.00 89.75 86 HIS A N 1
ATOM 626 C CA . HIS A 1 86 ? 2.065 13.850 7.067 1.00 89.75 86 HIS A CA 1
ATOM 627 C C . HIS A 1 86 ? 1.974 13.981 5.535 1.00 89.75 86 HIS A C 1
ATOM 629 O O . HIS A 1 86 ? 1.388 14.938 5.036 1.00 89.75 86 HIS A O 1
ATOM 635 N N . VAL A 1 87 ? 2.497 13.002 4.782 1.00 92.31 87 VAL A N 1
ATOM 636 C CA . VAL A 1 87 ? 2.37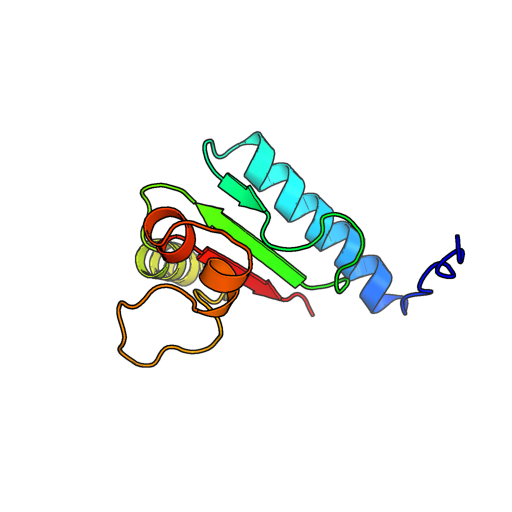5 12.944 3.316 1.00 92.31 87 VAL A CA 1
ATOM 637 C C . VAL A 1 87 ? 0.924 12.713 2.896 1.00 92.31 87 VAL A C 1
ATOM 639 O O . VAL A 1 87 ? 0.431 13.406 2.013 1.00 92.31 87 VAL A O 1
ATOM 642 N N . LEU A 1 88 ? 0.219 11.769 3.526 1.00 92.75 88 LEU A N 1
ATOM 643 C CA . LEU A 1 88 ? -1.180 11.486 3.188 1.00 92.75 88 LEU A CA 1
ATOM 644 C C . LEU A 1 88 ? -2.102 12.648 3.562 1.00 92.75 88 LEU A C 1
ATOM 646 O O . LEU A 1 88 ? -2.991 12.986 2.785 1.00 92.75 88 LEU A O 1
ATOM 650 N N . LEU A 1 89 ? -1.841 13.312 4.691 1.00 92.94 89 LEU A N 1
ATOM 651 C CA . LEU A 1 89 ? -2.547 14.543 5.058 1.00 92.94 89 LEU A CA 1
ATOM 652 C C . LEU A 1 89 ? -2.339 15.642 4.006 1.00 92.94 89 LEU A C 1
ATOM 654 O O . LEU A 1 89 ? -3.293 16.299 3.603 1.00 92.94 89 LEU A O 1
ATOM 658 N N . ALA A 1 90 ? -1.109 15.812 3.512 1.00 93.94 90 ALA A N 1
ATOM 659 C CA . ALA A 1 90 ? -0.802 16.779 2.458 1.00 93.94 90 ALA A CA 1
ATOM 660 C C . ALA A 1 90 ? -1.463 16.436 1.109 1.00 93.94 90 ALA A C 1
ATOM 662 O O . ALA A 1 90 ? -1.757 17.336 0.326 1.00 93.94 90 ALA A O 1
ATOM 663 N N . LEU A 1 91 ? -1.741 15.153 0.849 1.00 92.12 91 LEU A N 1
ATOM 664 C CA . LEU A 1 91 ? -2.539 14.698 -0.297 1.00 92.12 91 LEU A CA 1
ATOM 665 C C . LEU A 1 91 ? -4.053 14.913 -0.109 1.00 92.12 91 LEU A C 1
ATOM 667 O O . LEU A 1 91 ? -4.825 14.585 -1.007 1.00 92.12 91 LEU A O 1
ATOM 671 N N . GLY A 1 92 ? -4.483 15.462 1.031 1.00 92.62 92 GLY A N 1
ATOM 672 C CA . GLY A 1 92 ? -5.885 15.752 1.333 1.00 92.62 92 GLY A CA 1
ATOM 673 C C . GLY A 1 92 ? -6.639 14.607 2.008 1.00 92.62 92 GLY A C 1
ATOM 674 O O . GLY A 1 92 ? -7.856 14.700 2.158 1.00 92.62 92 GLY A O 1
ATOM 675 N N . GLN A 1 93 ? -5.951 13.541 2.430 1.00 92.06 93 GLN A N 1
ATOM 676 C CA . GLN A 1 93 ? -6.590 12.484 3.211 1.00 92.06 93 GLN A CA 1
ATOM 677 C C . GLN A 1 93 ? -6.922 12.969 4.619 1.00 92.06 93 GLN A C 1
ATOM 679 O O . GLN A 1 93 ? -6.194 13.761 5.224 1.00 92.06 93 GLN A O 1
ATOM 684 N N . THR A 1 94 ? -8.005 12.437 5.177 1.00 93.12 94 THR A N 1
ATOM 685 C CA . THR A 1 94 ? -8.312 12.640 6.593 1.00 93.12 94 THR A CA 1
ATOM 686 C C . THR A 1 94 ? -7.329 11.854 7.460 1.00 93.12 94 THR A C 1
ATOM 688 O O . THR A 1 94 ? -6.784 10.829 7.047 1.00 93.12 94 THR A O 1
ATOM 691 N N . ALA A 1 95 ? -7.126 12.309 8.698 1.00 90.88 95 ALA A N 1
ATOM 692 C CA . ALA A 1 95 ? -6.301 11.594 9.671 1.00 90.88 95 ALA A CA 1
ATOM 693 C C . ALA A 1 95 ? -6.772 10.146 9.889 1.00 90.88 95 ALA A C 1
ATOM 695 O O . ALA A 1 95 ? -5.946 9.257 10.055 1.00 90.88 95 ALA A O 1
ATOM 696 N N . ASP A 1 96 ? -8.085 9.915 9.856 1.00 90.25 96 ASP A N 1
ATOM 697 C CA . ASP A 1 96 ? -8.682 8.590 10.018 1.00 90.25 96 ASP A CA 1
ATOM 698 C C . ASP A 1 96 ? -8.268 7.628 8.892 1.00 90.25 96 ASP A C 1
ATOM 700 O O . ASP A 1 96 ? -7.681 6.581 9.150 1.00 90.25 96 ASP A O 1
ATOM 704 N N . VAL A 1 97 ? -8.442 8.040 7.633 1.00 92.38 97 VAL A N 1
ATOM 705 C CA . VAL A 1 97 ? -8.045 7.243 6.459 1.00 92.38 97 VAL A CA 1
ATOM 706 C C . VAL A 1 97 ? -6.520 7.086 6.377 1.00 92.38 97 VAL A C 1
ATOM 708 O O . VAL A 1 97 ? -6.007 6.045 5.963 1.00 92.38 97 VAL A O 1
ATOM 711 N N . ALA A 1 98 ? -5.759 8.103 6.786 1.00 92.31 98 ALA A N 1
ATOM 712 C CA . ALA A 1 98 ? -4.299 8.068 6.755 1.00 92.31 98 ALA A CA 1
ATOM 713 C C . ALA A 1 98 ? -3.684 7.071 7.759 1.00 92.31 98 ALA A C 1
ATOM 715 O O . ALA A 1 98 ? -2.595 6.550 7.493 1.00 92.31 98 ALA A O 1
ATOM 716 N N . ARG A 1 99 ? -4.355 6.787 8.887 1.00 91.12 99 ARG A N 1
ATOM 717 C CA . ARG A 1 99 ? -3.895 5.798 9.885 1.00 91.12 99 ARG A CA 1
ATOM 718 C C . ARG A 1 99 ? -3.897 4.377 9.337 1.00 91.12 99 ARG A C 1
ATOM 720 O O . ARG A 1 99 ? -2.942 3.641 9.554 1.00 91.12 99 ARG A O 1
ATOM 727 N N . GLY A 1 100 ? -4.911 4.024 8.554 1.00 92.81 100 GLY A N 1
ATOM 728 C CA . GLY A 1 100 ? -5.024 2.713 7.916 1.00 92.81 100 GLY A CA 1
ATOM 729 C C . GLY A 1 100 ? -4.168 2.535 6.667 1.00 92.81 100 GLY A C 1
ATOM 730 O O . GLY A 1 100 ? -4.552 1.778 5.780 1.00 92.81 100 GLY A O 1
ATOM 731 N N . SER A 1 101 ? -3.059 3.267 6.527 1.00 93.81 101 SER A N 1
ATOM 732 C CA . SER A 1 101 ? -2.237 3.211 5.316 1.00 93.81 101 SER A CA 1
ATOM 733 C C . SER A 1 101 ? -1.288 2.017 5.294 1.00 93.81 101 SER A C 1
ATOM 735 O O . SER A 1 101 ? -0.590 1.723 6.257 1.00 93.81 101 SER A O 1
ATOM 737 N N . LEU A 1 102 ? -1.225 1.353 4.145 1.00 94.50 102 LEU A N 1
ATOM 738 C CA . LEU A 1 102 ? -0.344 0.238 3.844 1.00 94.50 102 LEU A CA 1
ATOM 739 C C . LEU A 1 102 ? 0.419 0.543 2.559 1.00 94.50 102 LEU A C 1
ATOM 741 O O . LEU A 1 102 ? -0.164 0.762 1.497 1.00 94.50 102 LEU A O 1
ATOM 745 N N . ARG A 1 103 ? 1.743 0.492 2.639 1.00 95.06 103 ARG A N 1
ATOM 746 C CA . ARG A 1 103 ? 2.658 0.644 1.516 1.00 95.06 103 ARG A CA 1
ATOM 747 C C . ARG A 1 103 ? 3.396 -0.661 1.255 1.00 95.06 103 ARG A C 1
ATOM 749 O O . ARG A 1 103 ? 4.118 -1.164 2.121 1.00 95.06 103 ARG A O 1
ATOM 756 N N . ILE A 1 104 ? 3.280 -1.132 0.017 1.00 95.06 104 ILE A N 1
ATOM 757 C CA . ILE A 1 104 ? 4.011 -2.280 -0.516 1.00 95.06 104 ILE A CA 1
ATOM 758 C C . ILE A 1 104 ? 4.911 -1.784 -1.646 1.00 95.06 104 ILE A C 1
ATOM 760 O O . ILE A 1 104 ? 4.469 -1.081 -2.560 1.00 95.06 104 ILE A O 1
ATOM 764 N N . THR A 1 105 ? 6.183 -2.161 -1.565 1.00 94.50 105 THR A N 1
ATOM 765 C CA . THR A 1 105 ? 7.179 -1.906 -2.603 1.00 94.50 105 THR A CA 1
ATOM 766 C C . THR A 1 105 ? 7.666 -3.249 -3.125 1.00 94.50 105 THR A C 1
ATOM 768 O O . THR A 1 105 ? 8.093 -4.088 -2.341 1.00 94.50 105 THR A O 1
ATOM 771 N N . LEU A 1 106 ? 7.561 -3.460 -4.433 1.00 94.25 106 LEU A N 1
ATOM 772 C CA . LEU A 1 106 ? 7.982 -4.691 -5.099 1.00 94.25 106 LEU A CA 1
ATOM 773 C C . LEU A 1 106 ? 9.453 -4.611 -5.549 1.00 94.25 106 LEU A C 1
ATOM 775 O O . LEU A 1 106 ? 9.950 -3.534 -5.897 1.00 94.25 106 LEU A O 1
ATOM 779 N N . GLY A 1 107 ? 10.097 -5.775 -5.629 1.00 88.69 107 GLY A N 1
ATOM 780 C CA . GLY A 1 107 ? 11.470 -5.927 -6.124 1.00 88.69 107 GLY A CA 1
ATOM 781 C C . GLY A 1 107 ? 12.546 -5.869 -5.052 1.00 88.69 107 GLY A C 1
ATOM 782 O O . GLY A 1 107 ? 12.234 -5.512 -3.896 1.00 88.69 107 GLY A O 1
#